Protein AF-A0A4R5FDT0-F1 (afdb_monomer)

Foldseek 3Di:
DDPDPLQKDKDKFKAKALDPVNGVLRRLLRVLVCQADNFDDPPDNVPGRDHLDPDPCLCVVCVVVSCQQSPDVHVSVVFKDFPDDFPDQPDPDDPDDDRDIGMGMGIIIGNSVVVSVVCVVVVSHD

Mean predicted aligned error: 9.09 Å

pLDDT: mean 76.37, std 15.91, range [41.78, 92.56]

Nearest PDB structures (foldseek):
  7exv-assembly1_A-2  TM=2.108E-01  e=5.159E+00  Bifidobacterium longum subsp. longum JCM 1217

Organism: NCBI:txid2541724

Solvent-accessible surface area (backbone atoms only — not comparable to full-atom values): 7319 Å² total; per-residue (Å²): 123,71,76,50,98,82,47,36,45,57,44,83,28,58,12,64,18,79,38,70,68,48,2,48,52,40,12,52,48,45,45,55,48,39,51,37,65,31,67,43,79,54,94,51,90,88,49,66,42,74,32,70,47,84,62,84,62,48,67,69,77,41,34,77,56,50,56,54,33,66,34,93,93,24,64,57,61,80,37,49,45,79,52,90,48,80,49,61,83,72,68,90,78,68,99,76,86,80,81,75,62,34,46,35,40,39,39,38,29,32,36,51,57,58,50,48,52,50,38,38,76,70,64,76,46,132

Radius of gyration: 15.45 Å; Cα contacts (8 Å, |Δi|>4): 201; chains: 1; bounding box: 47×33×35 Å

Sequence (126 aa):
MGIEHDGSLTLKTWGNGRNRADAVEQAKKNAVRDVIFQSILEGKQDCLKKPLITEVNAEEKYEDYFNKFFSDGGQYLNFITLKAERIGEQIRRDRRKARESVTNGLLVSVLRSELKSKLIADGIIK

Secondary structure (DSSP, 8-state):
----TTS-EEEEEEEEESSHHHHHHHHHHHHHHHHHHS-EE-SSGGGEE--S--STTHHHHTHHHHHHHTSTT-GGGGGEEEEEEEE-------S-SS---EEEEEEEEE-HHHHHHHHHHTTS--

Structure (mmCIF, N/CA/C/O backbone):
data_AF-A0A4R5FDT0-F1
#
_entry.id   AF-A0A4R5FDT0-F1
#
loop_
_atom_site.group_PDB
_atom_site.id
_atom_site.type_symbol
_atom_site.label_atom_id
_atom_site.label_alt_id
_atom_site.label_comp_id
_atom_site.label_asym_id
_atom_site.label_entity_id
_atom_site.label_seq_id
_atom_site.pdbx_PDB_ins_code
_atom_site.Cartn_x
_atom_site.Cartn_y
_atom_site.Cartn_z
_atom_site.occupancy
_atom_site.B_iso_or_equiv
_atom_site.auth_seq_id
_atom_site.auth_comp_id
_atom_site.auth_asym_id
_atom_site.auth_atom_id
_atom_site.pdbx_PDB_model_num
ATOM 1 N N . MET A 1 1 ? -4.856 13.142 -11.843 1.00 47.62 1 MET A N 1
ATOM 2 C CA . MET A 1 1 ? -5.593 12.078 -12.540 1.00 47.62 1 MET A CA 1
ATOM 3 C C . MET A 1 1 ? -7.066 12.172 -12.158 1.00 47.62 1 MET A C 1
ATOM 5 O O . MET A 1 1 ? -7.412 13.012 -11.336 1.00 47.62 1 MET A O 1
ATOM 9 N N . GLY A 1 2 ? -7.946 11.440 -12.847 1.00 41.78 2 GLY A N 1
ATOM 10 C CA . GLY A 1 2 ? -9.393 11.458 -12.610 1.00 41.78 2 GLY A CA 1
ATOM 11 C C . GLY A 1 2 ? -9.801 10.407 -11.581 1.00 41.78 2 GLY A C 1
ATOM 12 O O . GLY A 1 2 ? -9.207 9.333 -11.534 1.00 41.78 2 GLY A O 1
ATOM 13 N N . ILE A 1 3 ? -10.809 10.728 -10.772 1.00 44.88 3 ILE A N 1
ATOM 14 C CA . ILE A 1 3 ? -11.516 9.747 -9.951 1.00 44.88 3 ILE A CA 1
ATOM 15 C C . ILE A 1 3 ? -12.305 8.896 -10.940 1.00 44.88 3 ILE A C 1
ATOM 17 O O . ILE A 1 3 ? -13.218 9.399 -11.593 1.00 44.88 3 ILE A O 1
ATOM 21 N N . GLU A 1 4 ? -11.938 7.634 -11.094 1.00 52.12 4 GLU A N 1
ATOM 22 C CA . GLU A 1 4 ? -12.861 6.691 -11.700 1.00 52.12 4 GLU A CA 1
ATOM 23 C C . GLU A 1 4 ? -14.007 6.509 -10.704 1.00 52.12 4 GLU A C 1
ATOM 25 O O . GLU A 1 4 ? -13.805 6.402 -9.493 1.00 52.12 4 GLU A O 1
ATOM 30 N N . HIS A 1 5 ? -15.247 6.550 -11.186 1.00 53.56 5 HIS A N 1
ATOM 31 C CA . HIS A 1 5 ? -16.446 6.403 -10.352 1.00 53.56 5 HIS A CA 1
ATOM 32 C C . HIS A 1 5 ? -16.540 5.026 -9.647 1.00 53.56 5 HIS A C 1
ATOM 34 O O . HIS A 1 5 ? -17.547 4.729 -9.013 1.00 53.56 5 HIS A O 1
ATOM 40 N N . ASP A 1 6 ? -15.491 4.204 -9.738 1.00 59.66 6 ASP A N 1
ATOM 41 C CA . ASP A 1 6 ? -15.282 2.917 -9.079 1.00 59.66 6 ASP A CA 1
ATOM 42 C C . ASP A 1 6 ? -14.639 3.038 -7.678 1.00 59.66 6 ASP A C 1
ATOM 44 O O . ASP A 1 6 ? -14.550 2.056 -6.944 1.00 59.66 6 ASP A O 1
ATOM 48 N N . GLY A 1 7 ? -14.205 4.237 -7.265 1.00 68.38 7 GLY A N 1
ATOM 49 C CA . GLY A 1 7 ? -13.543 4.446 -5.971 1.00 68.38 7 GLY A CA 1
ATOM 50 C C . GLY A 1 7 ? -12.062 4.052 -5.954 1.00 68.38 7 GLY A C 1
ATOM 51 O O . GLY A 1 7 ? -11.462 3.958 -4.874 1.00 68.38 7 GLY A O 1
ATOM 52 N N . SER A 1 8 ? -11.465 3.853 -7.129 1.00 74.19 8 SER A N 1
ATOM 53 C CA . SER A 1 8 ? -10.024 3.727 -7.299 1.00 74.19 8 SER A CA 1
ATOM 54 C C . SER A 1 8 ? -9.340 5.100 -7.287 1.00 74.19 8 SER A C 1
ATOM 56 O O . SER A 1 8 ? -9.924 6.144 -7.591 1.00 74.19 8 SER A O 1
ATOM 58 N N . LEU A 1 9 ? -8.078 5.115 -6.868 1.00 79.69 9 LEU A N 1
ATOM 59 C CA . LEU A 1 9 ? -7.232 6.297 -6.831 1.00 79.69 9 LEU A CA 1
ATOM 60 C C . LEU A 1 9 ? -5.986 6.032 -7.661 1.00 79.69 9 LEU A C 1
ATOM 62 O O . LEU A 1 9 ? -5.184 5.169 -7.316 1.00 79.69 9 LEU A O 1
ATOM 66 N N . THR A 1 10 ? -5.814 6.780 -8.745 1.00 81.06 10 THR A N 1
ATOM 67 C CA . THR A 1 10 ? -4.622 6.666 -9.589 1.00 81.06 10 THR A CA 1
ATOM 68 C C . THR A 1 10 ? -3.568 7.656 -9.130 1.00 81.06 10 THR A C 1
ATOM 70 O O . THR A 1 10 ? -3.775 8.861 -9.227 1.00 81.06 10 THR A O 1
ATOM 73 N N . LEU A 1 11 ? -2.423 7.153 -8.676 1.00 80.12 11 LEU A N 1
ATOM 74 C CA . LEU A 1 11 ? -1.305 7.971 -8.221 1.00 80.12 11 LEU A CA 1
ATOM 75 C C . LEU A 1 11 ? 0.001 7.607 -8.927 1.00 80.12 11 LEU A C 1
ATOM 77 O O . LEU A 1 11 ? 0.228 6.474 -9.363 1.00 80.12 11 LEU A O 1
ATOM 81 N N . LYS A 1 12 ? 0.883 8.603 -9.021 1.00 83.56 12 LYS A N 1
ATOM 82 C CA . LYS A 1 12 ? 2.255 8.431 -9.490 1.00 83.56 12 LYS A CA 1
ATOM 83 C C . LYS A 1 12 ? 3.140 8.025 -8.327 1.00 83.56 12 LYS A C 1
ATOM 85 O O . LYS A 1 12 ? 3.245 8.754 -7.348 1.00 83.56 12 LYS A O 1
ATOM 90 N N . THR A 1 13 ? 3.803 6.888 -8.473 1.00 83.88 13 THR A N 1
ATOM 91 C CA . THR A 1 13 ? 4.618 6.279 -7.421 1.00 83.88 13 THR A CA 1
ATOM 92 C C . THR A 1 13 ? 6.003 5.974 -7.942 1.00 83.88 13 THR A C 1
ATOM 94 O O . THR A 1 13 ? 6.212 5.811 -9.147 1.00 83.88 13 THR A O 1
ATOM 97 N N . TRP A 1 14 ? 6.961 5.944 -7.026 1.00 85.50 14 TRP A N 1
ATOM 98 C CA . TRP A 1 14 ? 8.359 5.690 -7.330 1.00 85.50 14 TRP A CA 1
ATOM 99 C C . TRP A 1 14 ? 8.879 4.612 -6.397 1.00 85.50 14 TRP A C 1
ATOM 101 O O . TRP A 1 14 ? 8.529 4.571 -5.217 1.00 85.50 14 TRP A O 1
ATOM 111 N N . GLY A 1 15 ? 9.733 3.755 -6.930 1.00 83.94 15 GLY A N 1
ATOM 112 C CA . GLY A 1 15 ? 10.412 2.726 -6.164 1.00 83.94 15 GLY A CA 1
ATOM 113 C C . GLY A 1 15 ? 11.863 2.662 -6.576 1.00 83.94 15 GLY A C 1
ATOM 114 O O . GLY A 1 15 ? 12.198 2.907 -7.737 1.00 83.94 15 GLY A O 1
ATOM 115 N N . ASN A 1 16 ? 12.712 2.372 -5.599 1.00 84.31 16 ASN A N 1
ATOM 116 C CA . ASN A 1 16 ? 14.137 2.185 -5.790 1.00 84.31 16 ASN A CA 1
ATOM 117 C C . ASN A 1 16 ? 14.473 0.723 -5.529 1.00 84.31 16 ASN A C 1
ATOM 119 O O . ASN A 1 16 ? 13.949 0.145 -4.581 1.00 84.31 16 ASN A O 1
ATOM 123 N N . GLY A 1 17 ? 15.347 0.152 -6.346 1.00 81.12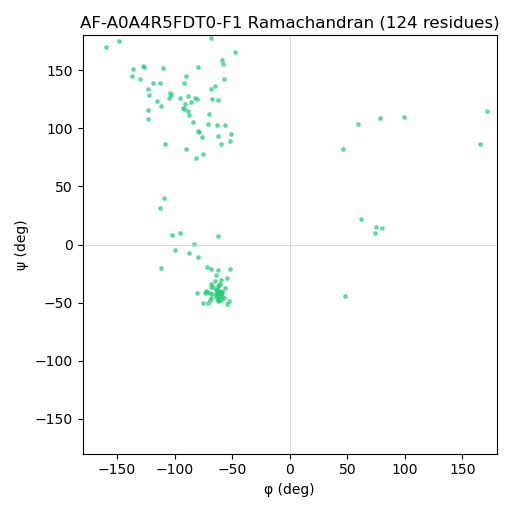 17 GLY A N 1
ATOM 124 C CA . GLY A 1 17 ? 15.730 -1.242 -6.216 1.00 81.12 17 GLY A CA 1
ATOM 125 C C . GLY A 1 17 ? 17.052 -1.566 -6.883 1.00 81.12 17 GLY A C 1
ATOM 126 O O . GLY A 1 17 ? 17.611 -0.768 -7.627 1.00 81.12 17 GLY A O 1
ATOM 127 N N . ARG A 1 18 ? 17.579 -2.767 -6.643 1.00 82.81 18 ARG A N 1
ATOM 128 C CA . ARG A 1 18 ? 18.843 -3.214 -7.276 1.00 82.81 18 ARG A CA 1
ATOM 129 C C . ARG A 1 18 ? 18.706 -3.441 -8.781 1.00 82.81 18 ARG A C 1
ATOM 131 O O . ARG A 1 18 ? 19.694 -3.489 -9.504 1.00 82.81 18 ARG A O 1
ATOM 138 N N . ASN A 1 19 ? 17.480 -3.643 -9.243 1.00 81.50 19 ASN A N 1
ATOM 139 C CA . ASN A 1 19 ? 17.132 -3.814 -10.640 1.00 81.50 19 ASN A CA 1
ATOM 140 C C . ASN A 1 19 ? 15.727 -3.248 -10.881 1.00 81.50 19 ASN A C 1
ATOM 142 O O . ASN A 1 19 ? 15.023 -2.846 -9.955 1.00 81.50 19 ASN A O 1
ATOM 146 N N . ARG A 1 20 ? 15.296 -3.247 -12.142 1.00 77.88 20 ARG A N 1
ATOM 147 C CA . ARG A 1 20 ? 13.982 -2.726 -12.524 1.00 77.88 20 ARG A CA 1
ATOM 148 C C . ARG A 1 20 ? 12.810 -3.478 -11.880 1.00 77.88 20 ARG A C 1
ATOM 150 O O . ARG A 1 20 ? 11.796 -2.851 -11.604 1.00 77.88 20 ARG A O 1
ATOM 157 N N . ALA A 1 21 ? 12.913 -4.792 -11.677 1.00 81.94 21 ALA A N 1
ATOM 158 C CA . ALA A 1 21 ? 11.831 -5.576 -11.078 1.00 81.94 21 ALA A CA 1
ATOM 159 C C . ALA A 1 21 ? 11.637 -5.213 -9.596 1.00 81.94 21 ALA A C 1
ATOM 161 O O . ALA A 1 21 ? 10.519 -4.920 -9.187 1.00 81.94 21 ALA A O 1
ATOM 162 N N . ASP A 1 22 ? 12.740 -5.128 -8.855 1.00 84.69 22 ASP A N 1
ATOM 163 C CA . ASP A 1 22 ? 12.829 -4.715 -7.449 1.00 84.69 22 ASP A CA 1
ATOM 164 C C . ASP A 1 22 ? 12.314 -3.268 -7.282 1.00 84.69 22 ASP A C 1
ATOM 166 O O . ASP A 1 22 ? 11.439 -2.998 -6.465 1.00 84.69 22 ASP A O 1
ATOM 170 N N . ALA A 1 23 ? 12.708 -2.357 -8.181 1.00 83.94 23 ALA A N 1
ATOM 171 C CA . ALA A 1 23 ? 12.206 -0.982 -8.201 1.00 83.94 23 ALA A CA 1
ATOM 172 C C . ALA A 1 23 ? 10.691 -0.895 -8.472 1.00 83.94 23 ALA A C 1
ATOM 174 O O . ALA A 1 23 ? 9.990 -0.093 -7.856 1.00 83.94 23 ALA A O 1
ATOM 175 N N . VAL A 1 24 ? 10.166 -1.718 -9.387 1.00 84.69 24 VAL A N 1
ATOM 176 C CA . VAL A 1 24 ? 8.725 -1.779 -9.681 1.00 84.69 24 VAL A CA 1
ATOM 177 C C . VAL A 1 24 ? 7.948 -2.352 -8.499 1.00 84.69 24 VAL A C 1
ATOM 179 O O . VAL A 1 24 ? 6.883 -1.837 -8.168 1.00 84.69 24 VAL A O 1
ATOM 182 N N . GLU A 1 25 ? 8.457 -3.401 -7.863 1.00 87.31 25 GLU A N 1
ATOM 183 C CA . GLU A 1 25 ? 7.842 -3.984 -6.674 1.00 87.31 25 GLU A CA 1
ATOM 184 C C . GLU A 1 25 ? 7.805 -2.981 -5.518 1.00 87.31 25 GLU A C 1
ATOM 186 O O . GLU A 1 25 ? 6.740 -2.737 -4.948 1.00 87.31 25 GLU A O 1
ATOM 191 N N . GLN A 1 26 ? 8.922 -2.302 -5.257 1.00 89.00 26 GLN A N 1
ATOM 192 C CA . GLN A 1 26 ? 8.990 -1.274 -4.226 1.00 89.00 26 GLN A CA 1
ATOM 193 C C . GLN A 1 26 ? 8.021 -0.119 -4.505 1.00 89.00 26 GLN A C 1
ATOM 195 O O . GLN A 1 26 ? 7.349 0.365 -3.597 1.00 89.00 26 GLN A O 1
ATOM 200 N N . ALA A 1 27 ? 7.891 0.300 -5.765 1.00 88.44 27 ALA A N 1
ATOM 201 C CA . ALA A 1 27 ? 6.960 1.357 -6.143 1.00 88.44 27 ALA A CA 1
ATOM 202 C C . ALA A 1 27 ? 5.497 0.964 -5.889 1.00 88.44 27 ALA A C 1
ATOM 204 O O . ALA A 1 27 ? 4.717 1.787 -5.416 1.00 88.44 27 ALA A O 1
ATOM 205 N N . LYS A 1 28 ? 5.124 -0.297 -6.149 1.00 89.00 28 LYS A N 1
ATOM 206 C CA . LYS A 1 28 ? 3.781 -0.814 -5.844 1.00 89.00 28 LYS A CA 1
ATOM 207 C C . LYS A 1 28 ? 3.502 -0.823 -4.339 1.00 89.00 28 LYS A C 1
ATOM 209 O O . LYS A 1 28 ? 2.410 -0.435 -3.929 1.00 89.00 28 LYS A O 1
ATOM 214 N N . LYS A 1 29 ? 4.475 -1.239 -3.518 1.00 91.31 29 LYS A N 1
ATOM 215 C CA . LYS A 1 29 ? 4.356 -1.197 -2.049 1.00 91.31 29 LYS A CA 1
ATOM 216 C C . LYS A 1 29 ? 4.169 0.238 -1.565 1.00 91.31 29 LYS A C 1
ATOM 218 O O . LYS A 1 29 ? 3.228 0.515 -0.825 1.00 91.31 29 LYS A O 1
ATOM 223 N N . ASN A 1 30 ? 4.997 1.155 -2.067 1.00 90.00 30 ASN A N 1
ATOM 224 C CA . ASN A 1 30 ? 4.906 2.581 -1.761 1.00 90.00 30 ASN A CA 1
ATOM 225 C C . ASN A 1 30 ? 3.540 3.158 -2.161 1.00 90.00 30 ASN A C 1
ATOM 227 O O . ASN A 1 30 ? 2.943 3.881 -1.376 1.00 90.00 30 ASN A O 1
ATOM 231 N N . ALA A 1 31 ? 2.994 2.768 -3.319 1.00 89.12 31 ALA A N 1
ATOM 232 C CA . ALA A 1 31 ? 1.671 3.203 -3.771 1.00 89.12 31 ALA A CA 1
ATOM 233 C C . ALA A 1 31 ? 0.575 2.933 -2.742 1.00 89.12 31 ALA A C 1
ATOM 235 O O . ALA A 1 31 ? -0.205 3.816 -2.393 1.00 89.12 31 ALA A O 1
ATOM 236 N N . VAL A 1 32 ? 0.518 1.698 -2.254 1.00 90.50 32 VAL A N 1
ATOM 237 C CA . VAL A 1 32 ? -0.500 1.282 -1.293 1.00 90.50 32 VAL A CA 1
ATOM 238 C C . VAL A 1 32 ? -0.212 1.885 0.080 1.00 90.50 32 VAL A C 1
ATOM 240 O O . VAL A 1 32 ? -1.133 2.373 0.729 1.00 90.50 32 VAL A O 1
ATOM 243 N N . ARG A 1 33 ? 1.058 1.938 0.499 1.00 90.69 33 ARG A N 1
ATOM 244 C CA . ARG A 1 33 ? 1.475 2.586 1.749 1.00 90.69 33 ARG A CA 1
ATOM 245 C C . ARG A 1 33 ? 1.054 4.053 1.799 1.00 90.69 33 ARG A C 1
ATOM 247 O O . ARG A 1 33 ? 0.487 4.485 2.800 1.00 90.69 33 ARG A O 1
ATOM 254 N N . ASP A 1 34 ? 1.272 4.794 0.719 1.00 87.56 34 ASP A N 1
ATOM 255 C CA . ASP A 1 34 ? 0.908 6.205 0.637 1.00 87.56 34 ASP A CA 1
ATOM 256 C C . ASP A 1 34 ? -0.609 6.387 0.753 1.00 87.56 34 ASP A C 1
ATOM 258 O O . ASP A 1 34 ? -1.061 7.286 1.446 1.00 87.56 34 ASP A O 1
ATOM 262 N N . VAL A 1 35 ? -1.415 5.494 0.171 1.00 87.62 35 VAL A N 1
ATOM 263 C CA . VAL A 1 35 ? -2.883 5.532 0.323 1.00 87.62 35 VAL A CA 1
ATOM 264 C C . VAL A 1 35 ? -3.328 5.229 1.759 1.00 87.62 35 VAL A C 1
ATOM 266 O O . VAL A 1 35 ? -4.317 5.798 2.235 1.00 87.62 35 VAL A O 1
ATOM 269 N N . ILE A 1 36 ? -2.633 4.322 2.450 1.00 88.62 36 ILE A N 1
ATOM 270 C CA . ILE A 1 36 ? -2.989 3.907 3.812 1.00 88.62 36 ILE A CA 1
ATOM 271 C C . ILE A 1 36 ? -2.607 4.979 4.831 1.00 88.62 36 ILE A C 1
ATOM 273 O O . ILE A 1 36 ? -3.454 5.359 5.640 1.00 88.62 36 ILE A O 1
ATOM 277 N N . PHE A 1 37 ? -1.366 5.466 4.780 1.00 86.69 37 PHE A N 1
ATOM 278 C CA . PHE A 1 37 ? -0.761 6.263 5.852 1.00 86.69 37 PHE A CA 1
ATOM 279 C C . PHE A 1 37 ? -0.504 7.725 5.491 1.00 86.69 37 PHE A C 1
ATOM 281 O O . PHE A 1 37 ? -0.332 8.545 6.389 1.00 86.69 37 PHE A O 1
ATOM 288 N N . GLN A 1 38 ? -0.447 8.076 4.205 1.00 81.12 38 GLN A N 1
ATOM 289 C CA . GLN A 1 38 ? -0.118 9.432 3.768 1.00 81.12 38 GLN A CA 1
ATOM 290 C C . GLN A 1 38 ? -1.337 10.137 3.168 1.00 81.12 38 GLN A C 1
ATOM 292 O O . GLN A 1 38 ? -2.266 9.535 2.632 1.00 81.12 38 GLN A O 1
ATOM 297 N N . SER A 1 39 ? -1.350 11.465 3.274 1.00 69.62 39 SER A N 1
ATOM 298 C CA . SER A 1 39 ? -2.301 12.263 2.500 1.00 69.62 39 SER A CA 1
ATOM 299 C C . SER A 1 39 ? -1.761 12.418 1.086 1.00 69.62 39 SER A C 1
ATOM 301 O O . SER A 1 39 ? -0.648 12.910 0.902 1.00 69.62 39 SER A O 1
ATOM 303 N N . ILE A 1 40 ? -2.546 12.038 0.080 1.00 70.06 40 ILE A N 1
ATOM 304 C CA . ILE A 1 40 ? -2.129 12.187 -1.316 1.00 70.06 40 ILE A CA 1
ATOM 305 C C . ILE A 1 40 ? -2.539 13.578 -1.801 1.00 70.06 40 ILE A C 1
ATOM 307 O O . ILE A 1 40 ? -3.724 13.909 -1.887 1.00 70.06 40 ILE A O 1
ATOM 311 N N . LEU A 1 41 ? -1.525 14.391 -2.102 1.00 60.56 41 LEU A N 1
ATOM 312 C CA . LEU A 1 41 ? -1.630 15.713 -2.714 1.00 60.56 41 LEU A CA 1
ATOM 313 C C . LEU A 1 41 ? -1.578 15.566 -4.242 1.00 60.56 41 LEU A C 1
ATOM 315 O O . LEU A 1 41 ? -0.528 15.727 -4.865 1.00 60.56 41 LEU A O 1
ATOM 319 N N . GLU A 1 42 ? -2.700 15.235 -4.878 1.00 54.50 42 GLU A N 1
ATOM 320 C CA . GLU A 1 42 ? -2.772 15.244 -6.342 1.00 54.50 42 GLU A CA 1
ATOM 321 C C . GLU A 1 42 ? -2.971 16.672 -6.861 1.00 54.50 42 GLU A C 1
ATOM 323 O O . GLU A 1 42 ? -4.108 17.114 -6.916 1.00 54.50 42 GLU A O 1
ATOM 328 N N . GLY A 1 43 ? -1.889 17.352 -7.278 1.00 48.06 43 GLY A N 1
ATOM 329 C CA . GLY A 1 43 ? -1.781 18.448 -8.276 1.00 48.06 43 GLY A CA 1
ATOM 330 C C . GLY A 1 43 ? -2.737 19.661 -8.238 1.00 48.06 43 GLY A C 1
ATOM 331 O O . GLY A 1 43 ? -2.291 20.793 -8.399 1.00 48.06 43 GLY A O 1
ATOM 332 N N . LYS A 1 44 ? -4.041 19.464 -8.045 1.00 45.88 44 LYS A N 1
ATOM 333 C CA . LYS A 1 44 ? -5.024 20.474 -7.653 1.00 45.88 44 LYS A CA 1
ATOM 334 C C . LYS A 1 44 ? -5.202 20.424 -6.134 1.00 45.88 44 LYS A C 1
ATOM 336 O O . LYS A 1 44 ? -5.549 19.383 -5.587 1.00 45.88 44 LYS A O 1
ATOM 341 N N . GLN A 1 45 ? -5.036 21.569 -5.470 1.00 47.12 45 GLN A N 1
ATOM 342 C CA . GLN A 1 45 ? -5.195 21.717 -4.012 1.00 47.12 45 GLN A CA 1
ATOM 343 C C . GLN A 1 45 ? -6.537 21.176 -3.467 1.00 47.12 45 GLN A C 1
ATOM 345 O O . GLN A 1 45 ? -6.619 20.811 -2.300 1.00 47.12 45 GLN A O 1
ATOM 350 N N . ASP A 1 46 ? -7.556 21.049 -4.323 1.00 47.88 46 ASP A N 1
ATOM 351 C CA . ASP A 1 46 ? -8.897 20.553 -3.990 1.00 47.88 46 ASP A CA 1
ATOM 352 C C . ASP A 1 46 ? -9.032 19.018 -3.885 1.00 47.88 46 ASP A C 1
ATOM 354 O O . ASP A 1 46 ? -10.051 18.518 -3.416 1.00 47.88 46 ASP A O 1
ATOM 358 N N . CYS A 1 47 ? -8.031 18.231 -4.306 1.00 54.69 47 CYS A N 1
ATOM 359 C CA . CYS A 1 47 ? -8.105 16.760 -4.270 1.00 54.69 47 CYS A CA 1
ATOM 360 C C . CYS A 1 47 ? -7.194 16.130 -3.209 1.00 54.69 47 CYS A C 1
ATOM 362 O O . CYS A 1 47 ? -6.582 15.087 -3.426 1.00 54.69 47 CYS A O 1
ATOM 364 N N . LEU A 1 48 ? -7.122 16.756 -2.033 1.00 55.56 48 LEU A N 1
ATOM 365 C CA . LEU A 1 48 ? -6.503 16.170 -0.847 1.00 55.56 48 LEU A CA 1
ATOM 366 C C . LEU A 1 48 ? -7.270 14.912 -0.419 1.00 55.56 48 LEU A C 1
ATOM 368 O O . LEU A 1 48 ? -8.342 14.979 0.191 1.00 55.56 48 LEU A O 1
ATOM 372 N N . LYS A 1 49 ? -6.721 13.735 -0.727 1.00 67.88 49 LYS A N 1
ATOM 373 C CA . LYS A 1 49 ? -7.267 12.468 -0.232 1.00 67.88 49 LYS A CA 1
ATOM 374 C C . LYS A 1 49 ? -6.648 12.167 1.124 1.00 67.88 49 LYS A C 1
ATOM 376 O O . LYS A 1 49 ? -5.458 11.882 1.221 1.00 67.88 49 LYS A O 1
ATOM 381 N N . LYS A 1 50 ? -7.484 12.228 2.166 1.00 78.69 50 LYS A N 1
ATOM 382 C CA . LYS A 1 50 ? -7.106 11.826 3.526 1.00 78.69 50 LYS A CA 1
ATOM 383 C C . LYS A 1 50 ? -6.627 10.363 3.538 1.00 78.69 50 LYS A C 1
ATOM 385 O O . LYS A 1 50 ? -7.253 9.545 2.837 1.00 78.69 50 LYS A O 1
ATOM 390 N N . PRO A 1 51 ? -5.604 10.040 4.351 1.00 84.88 51 PRO A N 1
ATOM 391 C CA . PRO A 1 51 ? -5.145 8.671 4.545 1.00 84.88 51 PRO A CA 1
ATOM 392 C C . PRO A 1 51 ? -6.292 7.800 5.052 1.00 84.88 51 PRO A C 1
ATOM 394 O O . PRO A 1 51 ? -7.262 8.300 5.636 1.00 84.88 51 PRO A O 1
ATOM 397 N N . LEU A 1 52 ? -6.205 6.495 4.802 1.00 85.62 52 LEU A N 1
ATOM 398 C CA . LEU A 1 52 ? -7.173 5.545 5.352 1.00 85.62 52 LEU A CA 1
ATOM 399 C C . LEU A 1 52 ? -7.037 5.427 6.868 1.00 85.62 52 LEU A C 1
ATOM 401 O O . LEU A 1 52 ? -8.050 5.322 7.556 1.00 85.62 52 LEU A O 1
ATOM 405 N N . ILE A 1 53 ? -5.805 5.489 7.371 1.00 86.50 53 ILE A N 1
ATOM 406 C CA . ILE A 1 53 ? -5.504 5.438 8.793 1.00 86.50 53 ILE A CA 1
ATOM 407 C C . ILE A 1 53 ? -4.982 6.801 9.238 1.00 86.50 53 ILE A C 1
ATOM 409 O O . ILE A 1 53 ? -3.961 7.281 8.758 1.00 86.50 53 ILE A O 1
ATOM 413 N N . THR A 1 54 ? -5.695 7.428 10.171 1.00 83.31 54 THR A N 1
ATOM 414 C CA . THR A 1 54 ? -5.276 8.682 10.819 1.00 83.31 54 THR A CA 1
ATOM 415 C C . THR A 1 54 ? -4.657 8.453 12.197 1.00 83.31 54 THR A C 1
ATOM 417 O O . THR A 1 54 ? -4.233 9.409 12.840 1.00 83.31 54 THR A O 1
ATOM 420 N N . GLU A 1 55 ? -4.651 7.208 12.679 1.00 83.00 55 GLU A N 1
ATOM 421 C CA . GLU A 1 55 ? -4.034 6.841 13.951 1.00 83.00 55 GLU A CA 1
ATOM 422 C C . GLU A 1 55 ? -2.510 7.004 13.858 1.00 83.00 55 GLU A C 1
ATOM 424 O O . GLU A 1 55 ? -1.854 6.459 12.967 1.00 83.00 55 GLU A O 1
ATOM 429 N N . VAL A 1 56 ? -1.954 7.782 14.787 1.00 78.31 56 VAL A N 1
ATOM 430 C CA . VAL A 1 56 ? -0.509 7.991 14.907 1.00 78.31 56 VAL A CA 1
ATOM 431 C C . VAL A 1 56 ? 0.147 6.660 15.281 1.00 78.31 56 VAL A C 1
ATOM 433 O O . VAL A 1 56 ? -0.367 5.937 16.130 1.00 78.31 56 VAL A O 1
ATOM 436 N N . ASN A 1 57 ? 1.269 6.334 14.637 1.00 83.88 57 ASN A N 1
ATOM 437 C CA . ASN A 1 57 ? 2.019 5.086 14.828 1.00 83.88 57 ASN A CA 1
ATOM 438 C C . ASN A 1 57 ? 1.240 3.807 14.472 1.00 83.88 57 ASN A C 1
ATOM 440 O O . ASN A 1 57 ? 1.596 2.721 14.922 1.00 83.88 57 ASN A O 1
ATOM 444 N N . ALA A 1 58 ? 0.198 3.892 13.637 1.00 86.06 58 ALA A N 1
ATOM 445 C CA . ALA A 1 58 ? -0.515 2.700 13.178 1.00 86.06 58 ALA A CA 1
ATOM 446 C C . ALA A 1 58 ? 0.382 1.711 12.415 1.00 86.06 58 ALA A C 1
ATOM 448 O O . ALA A 1 58 ? 0.150 0.507 12.474 1.00 86.06 58 ALA A O 1
ATOM 449 N N . GLU A 1 59 ? 1.405 2.207 11.715 1.00 84.62 59 GLU A N 1
ATOM 450 C CA . GLU A 1 59 ? 2.382 1.356 11.027 1.00 84.62 59 GLU A CA 1
ATOM 451 C C . GLU A 1 59 ? 3.163 0.488 12.025 1.00 84.62 59 GLU A C 1
ATOM 453 O O . GLU A 1 59 ? 3.276 -0.713 11.812 1.00 84.62 59 GLU A O 1
ATOM 458 N N . GLU A 1 60 ? 3.603 1.064 13.148 1.00 87.75 60 GLU A N 1
ATOM 459 C CA . GLU A 1 60 ? 4.314 0.345 14.217 1.00 87.75 60 GLU A CA 1
ATOM 460 C C . GLU A 1 60 ? 3.367 -0.553 15.024 1.00 87.75 60 GLU A C 1
ATOM 462 O O . GLU A 1 60 ? 3.674 -1.701 15.332 1.00 87.75 60 GLU A O 1
ATOM 467 N N . LYS A 1 61 ? 2.168 -0.058 15.344 1.00 89.69 61 LYS A N 1
ATOM 468 C CA . LYS A 1 61 ? 1.175 -0.803 16.128 1.00 89.69 61 LYS A CA 1
ATOM 469 C C . LYS A 1 61 ? 0.717 -2.083 15.432 1.00 89.69 61 LYS A C 1
ATOM 471 O O . LYS A 1 61 ? 0.443 -3.079 16.098 1.00 89.69 61 L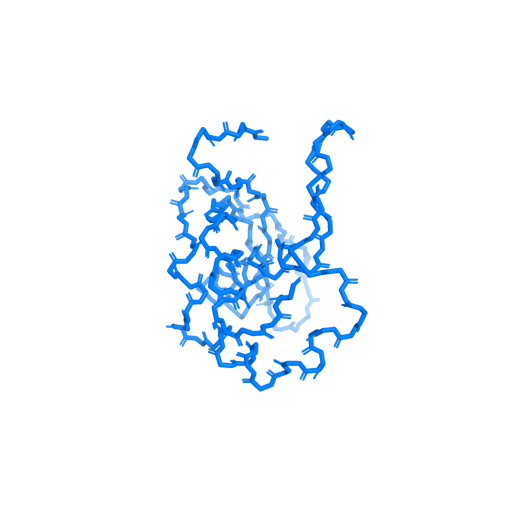YS A O 1
ATOM 476 N N . TYR A 1 62 ? 0.608 -2.045 14.107 1.00 91.38 62 TYR A N 1
ATOM 477 C CA . TYR A 1 62 ? 0.202 -3.181 13.286 1.00 91.38 62 TYR A CA 1
ATOM 478 C C . TYR A 1 62 ? 1.361 -3.678 12.409 1.00 91.38 62 TYR A C 1
ATOM 480 O O . TYR A 1 62 ? 1.125 -4.191 11.313 1.00 91.38 62 TYR A O 1
ATOM 488 N N . GLU A 1 63 ? 2.604 -3.542 12.884 1.00 91.25 63 GLU A N 1
ATOM 489 C CA . GLU A 1 63 ? 3.818 -3.889 12.137 1.00 91.25 63 GLU A CA 1
ATOM 490 C C . GLU A 1 63 ? 3.761 -5.329 11.604 1.00 91.25 63 GLU A C 1
ATOM 492 O O . GLU A 1 63 ? 3.928 -5.555 10.407 1.00 91.25 63 GLU A O 1
ATOM 497 N N . ASP A 1 64 ? 3.409 -6.304 12.447 1.00 92.56 64 ASP A N 1
ATOM 498 C CA . ASP A 1 64 ? 3.252 -7.711 12.049 1.00 92.56 64 ASP A CA 1
ATOM 499 C C . ASP A 1 64 ? 2.252 -7.919 10.905 1.00 92.56 64 ASP A C 1
ATOM 501 O O . ASP A 1 64 ? 2.442 -8.783 10.040 1.00 92.56 64 ASP A O 1
ATOM 505 N N . TYR A 1 65 ? 1.164 -7.146 10.899 1.00 91.62 65 TYR A N 1
ATOM 506 C CA . TYR A 1 65 ? 0.171 -7.201 9.835 1.00 91.62 65 TYR A CA 1
ATOM 507 C C . TYR A 1 65 ? 0.741 -6.591 8.556 1.00 91.62 65 TYR A C 1
ATOM 509 O O . TYR A 1 65 ? 0.698 -7.230 7.504 1.00 91.62 65 TYR A O 1
ATOM 517 N N . PHE A 1 66 ? 1.307 -5.385 8.639 1.00 92.00 66 PHE A N 1
ATOM 518 C CA . PHE A 1 66 ? 1.809 -4.673 7.468 1.00 92.00 66 PHE A CA 1
ATOM 519 C C . PHE A 1 66 ? 3.036 -5.350 6.853 1.00 92.00 66 PHE A C 1
ATOM 521 O O . PHE A 1 66 ? 3.127 -5.419 5.630 1.00 92.00 66 PHE A O 1
ATOM 528 N N . ASN A 1 67 ? 3.897 -5.972 7.657 1.00 91.50 67 ASN A N 1
ATOM 529 C CA . ASN A 1 67 ? 5.009 -6.796 7.185 1.00 91.50 67 ASN A CA 1
ATOM 530 C C . ASN A 1 67 ? 4.521 -7.967 6.321 1.00 91.50 67 ASN A C 1
ATOM 532 O O . ASN A 1 67 ? 5.065 -8.222 5.246 1.00 91.50 67 ASN A O 1
ATOM 536 N N . LYS A 1 68 ? 3.456 -8.659 6.745 1.00 92.44 68 LYS A N 1
ATOM 537 C CA . LYS A 1 68 ? 2.842 -9.739 5.952 1.00 92.44 68 LYS A CA 1
ATOM 538 C C . LYS A 1 68 ? 2.098 -9.191 4.740 1.00 92.44 68 LYS A C 1
ATOM 540 O O . LYS A 1 68 ? 2.184 -9.758 3.652 1.00 92.44 68 LYS A O 1
ATOM 545 N N . PHE A 1 69 ? 1.387 -8.082 4.912 1.00 92.19 69 PHE A N 1
ATOM 546 C CA . PHE A 1 69 ? 0.596 -7.446 3.867 1.00 92.19 69 PHE A CA 1
ATOM 547 C C . PHE A 1 69 ? 1.463 -6.945 2.705 1.00 92.19 69 PHE A C 1
ATOM 549 O O . PHE A 1 69 ? 1.090 -7.170 1.556 1.00 92.19 69 PHE A O 1
ATOM 556 N N . PHE A 1 70 ? 2.618 -6.336 3.001 1.00 91.69 70 PHE A N 1
ATOM 557 C CA . PHE A 1 70 ? 3.596 -5.804 2.040 1.00 91.69 70 PHE A CA 1
ATOM 558 C C . PHE A 1 70 ? 4.741 -6.772 1.706 1.00 91.69 70 PHE A C 1
ATOM 560 O O . PHE A 1 70 ? 5.717 -6.372 1.062 1.00 91.69 70 PHE A O 1
ATOM 567 N N . SER A 1 71 ? 4.648 -8.034 2.127 1.00 91.81 71 SER A N 1
ATOM 568 C CA . SER A 1 71 ? 5.597 -9.075 1.715 1.00 91.81 71 SER A CA 1
ATOM 569 C C . SER A 1 71 ? 5.616 -9.244 0.192 1.00 91.81 71 SER A C 1
ATOM 571 O O . SER A 1 71 ? 4.683 -8.838 -0.502 1.00 91.81 71 SER A O 1
ATOM 573 N N . ASP A 1 72 ? 6.684 -9.816 -0.360 1.00 83.44 72 ASP A N 1
ATOM 574 C CA . ASP A 1 72 ? 6.775 -10.068 -1.802 1.00 83.44 72 ASP A CA 1
ATOM 575 C C . ASP A 1 72 ? 5.661 -11.044 -2.216 1.00 83.44 72 ASP A C 1
ATOM 577 O O . ASP A 1 72 ? 5.506 -12.114 -1.631 1.00 83.44 72 ASP A O 1
ATOM 581 N N . GLY A 1 73 ? 4.826 -10.652 -3.182 1.00 83.75 73 GLY A N 1
ATOM 582 C CA . GLY A 1 73 ? 3.608 -11.405 -3.517 1.00 83.75 73 GLY A CA 1
ATOM 583 C C . GLY A 1 73 ? 2.451 -11.278 -2.509 1.00 83.75 73 GLY A C 1
ATOM 584 O O . GLY A 1 73 ? 1.473 -12.015 -2.615 1.00 83.75 73 GLY A O 1
ATOM 585 N N . GLY A 1 74 ? 2.547 -10.368 -1.538 1.00 89.81 74 GLY A N 1
ATOM 586 C CA . GLY A 1 74 ? 1.558 -10.172 -0.481 1.00 89.81 74 GLY A CA 1
ATOM 587 C C . GLY A 1 74 ? 0.211 -9.609 -0.948 1.00 89.81 74 GLY A C 1
ATOM 588 O O . GLY A 1 74 ? -0.004 -9.256 -2.109 1.00 89.81 74 GLY A O 1
ATOM 589 N N . GLN A 1 75 ? -0.711 -9.477 0.008 1.00 90.31 75 GLN A N 1
ATOM 590 C CA . GLN A 1 75 ? -2.105 -9.089 -0.247 1.00 90.31 75 GLN A CA 1
ATOM 591 C C . GLN A 1 75 ? -2.264 -7.689 -0.851 1.00 90.31 75 GLN A C 1
ATOM 593 O O . GLN A 1 75 ? -3.273 -7.434 -1.507 1.00 90.31 75 GLN A O 1
ATOM 598 N N . TYR A 1 76 ? -1.282 -6.797 -0.683 1.00 88.88 76 TYR A N 1
ATOM 599 C CA . TYR A 1 76 ? -1.304 -5.461 -1.285 1.00 88.88 76 TYR A CA 1
ATOM 600 C C . TYR A 1 76 ? -1.499 -5.488 -2.812 1.00 88.88 76 TYR A C 1
ATOM 602 O O . TYR A 1 76 ? -2.094 -4.564 -3.364 1.00 88.88 76 TYR A O 1
ATOM 610 N N . LEU A 1 77 ? -1.059 -6.558 -3.490 1.00 89.12 77 LEU A N 1
ATOM 611 C CA . LEU A 1 77 ? -1.213 -6.724 -4.937 1.00 89.12 77 LEU A CA 1
ATOM 612 C C . LEU A 1 77 ? -2.677 -6.834 -5.386 1.00 89.12 77 LEU A C 1
ATOM 614 O O . LEU A 1 77 ? -2.990 -6.447 -6.508 1.00 89.12 7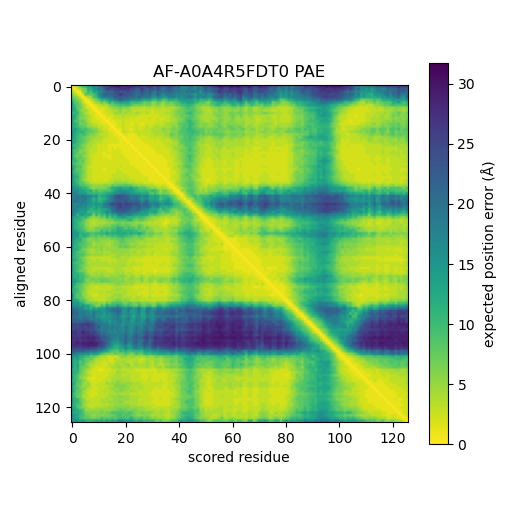7 LEU A O 1
ATOM 618 N N . ASN A 1 78 ? -3.576 -7.305 -4.519 1.00 90.19 78 ASN A N 1
ATOM 619 C CA . ASN A 1 78 ? -5.002 -7.429 -4.840 1.00 90.19 78 ASN A CA 1
ATOM 620 C C . ASN A 1 78 ? -5.705 -6.068 -4.912 1.00 90.19 78 ASN A C 1
ATOM 622 O O . ASN A 1 78 ? -6.766 -5.952 -5.512 1.00 90.19 78 ASN A O 1
ATOM 626 N N . PHE A 1 79 ? -5.109 -5.036 -4.313 1.00 89.69 79 PHE A N 1
ATOM 627 C CA . PHE A 1 79 ? -5.682 -3.693 -4.242 1.00 89.69 79 PHE A CA 1
ATOM 628 C C . PHE A 1 79 ? -5.051 -2.732 -5.245 1.00 89.69 79 PHE A C 1
ATOM 630 O O . PHE A 1 79 ? -5.320 -1.533 -5.183 1.00 89.69 79 PHE A O 1
ATOM 637 N N . ILE A 1 80 ? -4.203 -3.224 -6.151 1.00 87.94 80 ILE A N 1
ATOM 638 C CA . ILE A 1 80 ? -3.581 -2.406 -7.187 1.00 87.94 80 ILE A CA 1
ATOM 639 C C . ILE A 1 80 ? -3.967 -2.894 -8.575 1.00 87.94 80 ILE A C 1
ATOM 641 O O . ILE A 1 80 ? -3.953 -4.079 -8.884 1.00 87.94 80 ILE A O 1
ATOM 645 N N . THR A 1 81 ? -4.226 -1.938 -9.451 1.00 84.50 81 THR A N 1
ATOM 646 C CA . THR A 1 81 ? -4.322 -2.137 -10.887 1.00 84.50 81 THR A CA 1
ATOM 647 C C . THR A 1 81 ? -3.195 -1.357 -11.541 1.00 84.50 81 THR A C 1
ATOM 649 O O . THR A 1 81 ? -3.031 -0.149 -1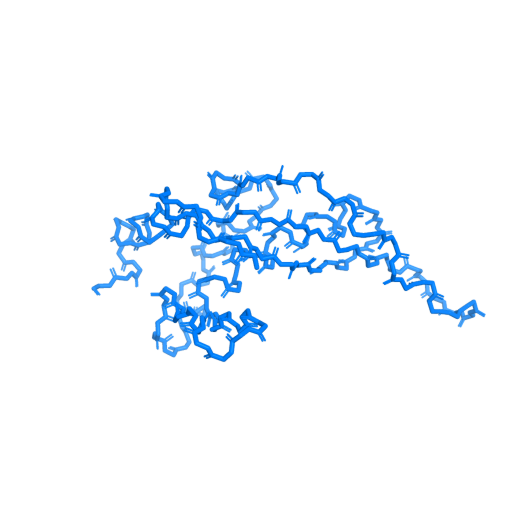1.346 1.00 84.50 81 THR A O 1
ATOM 652 N N . LEU A 1 82 ? -2.379 -2.062 -12.320 1.00 75.38 82 LEU A N 1
ATOM 653 C CA . LEU A 1 82 ? -1.315 -1.439 -13.092 1.00 75.38 82 LEU A CA 1
ATOM 654 C C . LEU A 1 82 ? -1.919 -0.809 -14.340 1.00 75.38 82 LEU A C 1
ATOM 656 O O . LEU A 1 82 ? -2.109 -1.473 -15.358 1.00 75.38 82 LEU A O 1
ATOM 660 N N . LYS A 1 83 ? -2.183 0.494 -14.274 1.00 63.25 83 LYS A N 1
ATOM 661 C CA . LYS A 1 83 ? -2.423 1.288 -15.472 1.00 63.25 83 LYS A CA 1
ATOM 662 C C . LYS A 1 83 ? -1.083 1.538 -16.126 1.00 63.25 83 LYS A C 1
ATOM 664 O O . LYS A 1 83 ? -0.332 2.420 -15.727 1.00 63.25 83 LYS A O 1
ATOM 669 N N . ALA A 1 84 ? -0.739 0.653 -17.051 1.00 52.06 84 ALA A N 1
ATOM 670 C CA . ALA A 1 84 ? 0.536 0.635 -17.738 1.00 52.06 84 ALA A CA 1
ATOM 671 C C . ALA A 1 84 ? 0.782 1.942 -18.511 1.00 52.06 84 ALA A C 1
ATOM 673 O O . ALA A 1 84 ? 0.564 2.022 -19.711 1.00 52.06 84 ALA A O 1
ATOM 674 N N . GLU A 1 85 ? 1.328 2.939 -17.828 1.00 48.03 85 GLU A N 1
ATOM 675 C CA . GLU A 1 85 ? 2.070 4.032 -18.432 1.00 48.03 85 GLU A CA 1
ATOM 676 C C . GLU A 1 85 ? 3.455 4.040 -17.794 1.00 48.03 85 GLU A C 1
ATOM 678 O O . GLU A 1 85 ? 3.649 4.346 -16.614 1.00 48.03 85 GLU A O 1
ATOM 683 N N . ARG A 1 86 ? 4.437 3.619 -18.594 1.00 51.41 86 ARG A N 1
ATOM 684 C CA . ARG A 1 86 ? 5.855 3.776 -18.286 1.00 51.41 86 ARG A CA 1
ATOM 685 C C . ARG A 1 86 ? 6.142 5.271 -18.212 1.00 51.41 86 ARG A C 1
ATOM 687 O O . ARG A 1 86 ? 6.468 5.886 -19.223 1.00 51.41 86 ARG A O 1
ATOM 694 N N . ILE A 1 87 ? 6.080 5.847 -17.019 1.00 50.03 87 ILE A N 1
ATOM 695 C CA . ILE A 1 87 ? 6.781 7.100 -16.772 1.00 50.03 87 ILE A CA 1
ATOM 696 C C . ILE A 1 87 ? 8.258 6.709 -16.764 1.00 50.03 87 ILE A C 1
ATOM 698 O O . ILE A 1 87 ? 8.694 5.998 -15.864 1.00 50.03 87 ILE A O 1
ATOM 702 N N . GLY A 1 88 ? 8.959 7.027 -17.856 1.00 49.72 88 GLY A N 1
ATOM 703 C CA . GLY A 1 88 ? 10.280 6.496 -18.203 1.00 49.72 88 GLY A CA 1
ATOM 704 C C . GLY A 1 88 ? 11.318 6.511 -17.075 1.00 49.72 88 GLY A C 1
ATOM 705 O O . GLY A 1 88 ? 11.145 7.176 -16.057 1.00 49.72 88 GLY A O 1
ATOM 706 N N . GLU A 1 89 ? 12.414 5.769 -17.280 1.00 47.91 89 GLU A N 1
ATOM 707 C CA . GLU A 1 89 ? 13.611 5.779 -16.424 1.00 47.91 89 GLU A CA 1
ATOM 708 C C . GLU A 1 89 ? 14.111 7.215 -16.227 1.00 47.91 89 GLU A C 1
ATOM 710 O O . GLU A 1 89 ? 14.929 7.726 -16.990 1.00 47.91 89 GLU A O 1
ATOM 715 N N . GLN A 1 90 ? 13.617 7.894 -15.201 1.00 52.19 90 GLN A N 1
ATOM 716 C CA . GLN A 1 90 ? 14.107 9.202 -14.832 1.00 52.19 90 GLN A CA 1
ATOM 717 C C . GLN A 1 90 ? 14.890 9.033 -13.543 1.00 52.19 90 GLN A C 1
ATOM 719 O O . GLN A 1 90 ? 14.336 9.141 -12.457 1.00 52.19 90 GLN A O 1
ATOM 724 N N . ILE A 1 91 ? 16.174 8.703 -13.713 1.00 49.53 91 ILE A N 1
ATOM 725 C CA . ILE A 1 91 ? 17.350 9.272 -13.035 1.00 49.53 91 ILE A CA 1
ATOM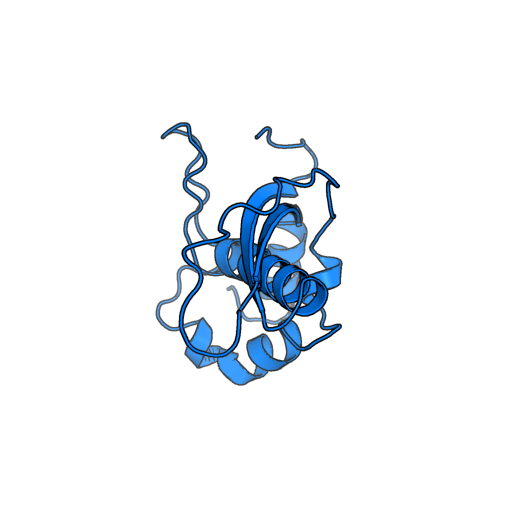 726 C C . ILE A 1 91 ? 18.539 8.322 -13.291 1.00 49.53 91 ILE A C 1
ATOM 728 O O . ILE A 1 91 ? 18.875 7.457 -12.493 1.00 49.53 91 ILE A O 1
ATOM 732 N N . ARG A 1 92 ? 19.228 8.517 -14.423 1.00 46.22 92 ARG A N 1
ATOM 733 C CA . ARG A 1 92 ? 20.659 8.195 -14.531 1.00 46.22 92 ARG A CA 1
ATOM 734 C C . ARG A 1 92 ? 21.426 9.369 -13.920 1.00 46.22 92 ARG A C 1
ATOM 736 O O . ARG A 1 92 ? 21.922 10.219 -14.655 1.00 46.22 92 ARG A O 1
ATOM 743 N N . ARG A 1 93 ? 21.435 9.504 -12.589 1.00 45.66 93 ARG A N 1
ATOM 744 C CA . ARG A 1 93 ? 22.311 10.494 -11.944 1.00 45.66 93 ARG A CA 1
ATOM 745 C C . ARG A 1 93 ? 23.689 9.877 -11.765 1.00 45.66 93 ARG A C 1
ATOM 747 O O . ARG A 1 93 ? 23.898 9.034 -10.909 1.00 45.66 93 ARG A O 1
ATOM 754 N N . ASP A 1 94 ? 24.563 10.356 -12.636 1.00 43.00 94 ASP A N 1
ATOM 755 C CA . ASP A 1 94 ? 26.008 10.447 -12.512 1.00 43.00 94 ASP A CA 1
ATOM 756 C C . ASP A 1 94 ? 26.799 9.150 -12.289 1.00 43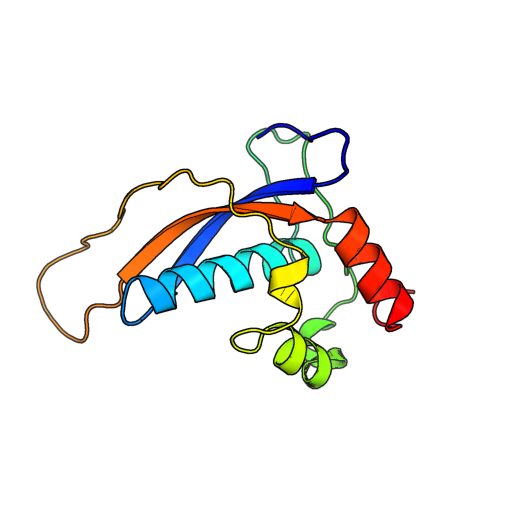.00 94 ASP A C 1
ATOM 758 O O . ASP A 1 94 ? 26.930 8.591 -11.202 1.00 43.00 94 ASP A O 1
ATOM 762 N N . ARG A 1 95 ? 27.420 8.724 -13.394 1.00 51.31 95 ARG A N 1
ATOM 763 C CA . ARG A 1 95 ? 28.534 7.782 -13.456 1.00 51.31 95 ARG A CA 1
ATOM 764 C C . ARG A 1 95 ? 29.651 8.223 -12.504 1.00 51.31 95 ARG A C 1
ATOM 766 O O . ARG A 1 95 ? 30.526 8.969 -12.930 1.00 51.31 95 ARG A O 1
ATOM 773 N N . ARG A 1 96 ? 29.689 7.696 -11.277 1.00 50.69 96 ARG A N 1
ATOM 774 C CA . ARG A 1 96 ? 30.912 7.282 -10.554 1.00 50.69 96 ARG A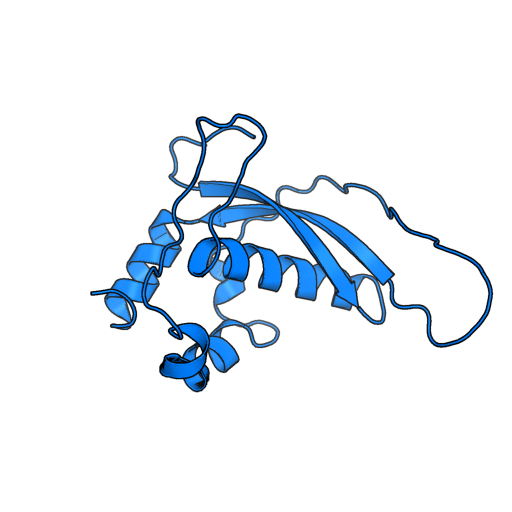 CA 1
ATOM 775 C C . ARG A 1 96 ? 30.571 6.932 -9.102 1.00 50.69 96 ARG A C 1
ATOM 777 O O . ARG A 1 96 ? 30.335 7.819 -8.297 1.00 50.69 96 ARG A O 1
ATOM 784 N N . LYS A 1 97 ? 30.755 5.645 -8.784 1.00 50.22 97 LYS A N 1
ATOM 785 C CA . LYS A 1 97 ? 30.896 5.019 -7.451 1.00 50.22 97 LYS A CA 1
ATOM 786 C C . LYS A 1 97 ? 29.630 4.360 -6.867 1.00 50.22 97 LYS A C 1
ATOM 788 O O . LYS A 1 97 ? 28.739 5.022 -6.365 1.00 50.22 97 LYS A O 1
ATOM 793 N N . ALA A 1 98 ? 29.718 3.023 -6.829 1.00 49.62 98 ALA A N 1
ATOM 794 C CA . ALA A 1 98 ? 29.056 2.067 -5.931 1.00 49.62 98 ALA A CA 1
ATOM 795 C C . ALA A 1 98 ? 27.577 1.702 -6.201 1.00 49.62 98 ALA A C 1
ATOM 797 O O . ALA A 1 98 ? 26.680 2.475 -5.914 1.00 49.62 98 ALA A O 1
ATOM 798 N N . ARG A 1 99 ? 27.354 0.454 -6.663 1.00 53.44 99 ARG A N 1
ATOM 799 C CA . ARG A 1 99 ? 26.069 -0.290 -6.688 1.00 53.44 99 ARG A CA 1
ATOM 800 C C . ARG A 1 99 ? 24.871 0.527 -7.202 1.00 53.44 99 ARG A C 1
ATOM 802 O O . ARG A 1 99 ? 24.082 1.029 -6.412 1.00 53.44 99 ARG A O 1
ATOM 809 N N . GLU A 1 100 ? 24.727 0.617 -8.525 1.00 62.44 100 GLU A N 1
ATOM 810 C CA . GLU A 1 100 ? 23.625 1.332 -9.187 1.00 62.44 100 GLU A CA 1
ATOM 811 C C . GLU A 1 100 ? 22.252 0.804 -8.732 1.00 62.44 100 GLU A C 1
ATOM 813 O O . GLU A 1 100 ? 21.803 -0.259 -9.155 1.00 62.44 100 GLU A O 1
ATOM 818 N N . SER A 1 101 ? 21.586 1.549 -7.852 1.00 65.00 101 SER A N 1
ATOM 819 C CA . SER A 1 101 ? 20.176 1.356 -7.533 1.00 65.00 101 SER A CA 1
ATOM 820 C C . SER A 1 101 ? 19.323 2.051 -8.596 1.00 65.00 1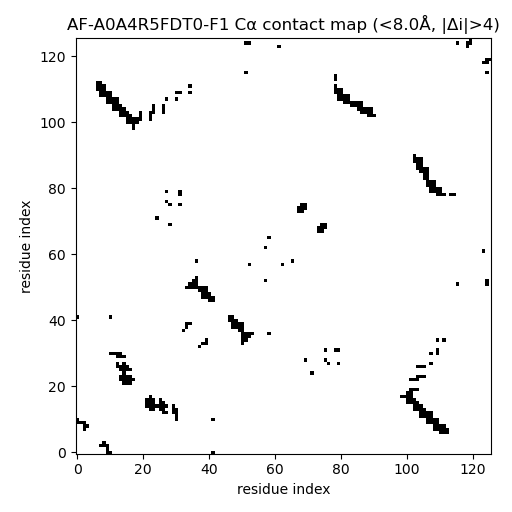01 SER A C 1
ATOM 822 O O . SER A 1 101 ? 19.519 3.231 -8.888 1.00 65.00 101 SER A O 1
ATOM 824 N N . VAL A 1 102 ? 18.398 1.314 -9.198 1.00 78.19 102 VAL A N 1
ATOM 825 C CA . VAL A 1 102 ? 17.496 1.770 -10.253 1.00 78.19 102 VAL A CA 1
ATOM 826 C C . VAL A 1 102 ? 16.240 2.348 -9.617 1.00 78.19 102 VAL A C 1
ATOM 828 O O . VAL A 1 102 ? 15.581 1.683 -8.823 1.00 78.19 102 VAL A O 1
ATOM 831 N N . THR A 1 103 ? 15.876 3.570 -10.002 1.00 77.81 103 THR A N 1
ATOM 832 C CA . THR A 1 103 ? 14.603 4.185 -9.612 1.00 77.81 103 THR A CA 1
ATOM 833 C C . THR A 1 103 ? 13.633 4.185 -10.788 1.00 77.81 103 THR A C 1
ATOM 835 O O . THR A 1 103 ? 13.945 4.708 -11.858 1.00 77.81 103 THR A O 1
ATOM 838 N N . ASN A 1 104 ? 12.437 3.637 -10.579 1.00 77.88 104 ASN A N 1
ATOM 839 C CA . ASN A 1 104 ? 11.387 3.572 -11.592 1.00 77.88 104 ASN A CA 1
ATOM 840 C C . ASN A 1 104 ? 10.107 4.247 -11.102 1.00 77.88 104 ASN A C 1
ATOM 842 O O . ASN A 1 104 ? 9.644 3.992 -9.992 1.00 77.88 104 ASN A O 1
ATOM 846 N N . GLY A 1 105 ? 9.528 5.081 -11.969 1.00 79.62 105 GLY A N 1
ATOM 847 C CA . GLY A 1 105 ? 8.202 5.652 -11.783 1.00 79.62 105 GLY A CA 1
ATOM 848 C C . GLY A 1 105 ? 7.126 4.786 -12.439 1.00 79.62 105 GLY A C 1
ATOM 849 O O . GLY A 1 105 ? 7.314 4.286 -13.549 1.00 79.62 105 GLY A O 1
ATOM 850 N N . LEU A 1 106 ? 5.990 4.621 -11.769 1.00 78.81 106 LEU A N 1
ATOM 851 C CA . LEU A 1 106 ? 4.795 3.967 -12.308 1.00 78.81 106 LEU A CA 1
ATOM 852 C C . LEU A 1 106 ? 3.541 4.758 -11.954 1.00 78.81 106 LEU A C 1
ATOM 854 O O . LEU A 1 106 ? 3.456 5.401 -10.906 1.00 78.81 106 LEU A O 1
ATOM 858 N N . LEU A 1 107 ? 2.545 4.651 -12.828 1.00 82.31 107 LEU A N 1
ATOM 859 C CA . LEU A 1 107 ? 1.169 4.979 -12.492 1.00 82.31 107 LEU A CA 1
ATOM 860 C C . LEU A 1 107 ? 0.472 3.727 -11.979 1.00 82.31 107 LEU A C 1
ATOM 862 O O . LEU A 1 107 ? 0.413 2.703 -12.660 1.00 82.31 107 LEU A O 1
ATOM 866 N N . VAL A 1 108 ? -0.015 3.809 -10.746 1.00 84.69 108 VAL A N 1
ATOM 867 C CA . VAL A 1 108 ? -0.721 2.719 -10.077 1.00 84.69 108 VAL A CA 1
ATOM 868 C C . VAL A 1 108 ? -2.089 3.228 -9.679 1.00 84.69 108 VAL A C 1
ATOM 870 O O . VAL A 1 108 ? -2.203 4.274 -9.043 1.00 84.69 108 VAL A O 1
ATOM 873 N N . SER A 1 109 ? -3.121 2.479 -10.047 1.00 86.06 109 SER A N 1
ATOM 874 C CA . SER A 1 109 ? -4.475 2.692 -9.550 1.00 86.06 109 SER A CA 1
ATOM 875 C C . SER A 1 109 ? -4.680 1.807 -8.333 1.00 86.06 109 SER A C 1
ATOM 877 O O . SER A 1 109 ? -4.577 0.590 -8.434 1.00 86.06 109 SER A O 1
ATOM 879 N N . VAL A 1 110 ? -4.930 2.404 -7.175 1.00 87.81 110 VAL A N 1
ATOM 880 C CA . VAL A 1 110 ? -5.171 1.696 -5.916 1.00 87.81 110 VAL A CA 1
ATOM 881 C C . VAL A 1 110 ? -6.663 1.706 -5.615 1.00 87.81 110 VAL A C 1
ATOM 883 O O . VAL A 1 110 ? -7.291 2.765 -5.594 1.00 87.81 110 VAL A O 1
ATOM 886 N N . LEU A 1 111 ? -7.236 0.539 -5.340 1.00 89.12 111 LEU A N 1
ATOM 887 C CA . LEU A 1 111 ? -8.642 0.359 -4.977 1.00 89.12 111 LEU A CA 1
ATOM 888 C C . LEU A 1 111 ? -8.870 0.805 -3.527 1.00 89.12 111 LEU A C 1
ATOM 890 O O . LEU A 1 111 ? -8.946 -0.001 -2.600 1.00 89.12 111 LEU A O 1
ATOM 894 N N . ARG A 1 112 ? -8.951 2.123 -3.313 1.00 85.50 112 ARG A N 1
ATOM 895 C CA . ARG A 1 112 ? -9.029 2.732 -1.976 1.00 85.50 112 ARG A CA 1
ATOM 896 C C . ARG A 1 112 ? -10.245 2.249 -1.181 1.00 85.50 112 ARG A C 1
ATOM 898 O O . ARG A 1 112 ? -10.124 2.020 0.020 1.00 85.50 112 ARG A O 1
ATOM 905 N N . SER A 1 113 ? -11.403 2.114 -1.828 1.00 85.94 113 SER A N 1
ATOM 906 C CA . SER A 1 113 ? -12.636 1.646 -1.179 1.00 85.94 113 SER A CA 1
ATOM 907 C C . SER A 1 113 ? -12.521 0.208 -0.667 1.00 85.94 113 SER A C 1
ATOM 909 O O . SER A 1 113 ? -12.889 -0.066 0.474 1.00 85.94 113 SER A O 1
ATOM 911 N N . GLU A 1 114 ? -11.969 -0.702 -1.472 1.00 88.50 114 GLU A N 1
ATOM 912 C CA . GLU A 1 114 ? -11.772 -2.099 -1.068 1.00 88.50 114 GLU A CA 1
ATOM 913 C C . GLU A 1 114 ? -10.699 -2.238 0.007 1.00 88.50 114 GLU A C 1
ATOM 915 O O . GLU A 1 114 ? -10.898 -2.943 0.996 1.00 88.50 114 GLU A O 1
ATOM 920 N N . LEU A 1 115 ? -9.597 -1.497 -0.132 1.00 89.19 115 LEU A N 1
ATOM 921 C CA . LEU A 1 115 ? -8.533 -1.470 0.863 1.00 89.19 115 LEU A CA 1
ATOM 922 C C . LEU A 1 115 ? -9.054 -0.985 2.222 1.00 89.19 115 LEU A C 1
ATOM 924 O O . LEU A 1 115 ? -8.753 -1.586 3.250 1.00 89.19 115 LEU A O 1
ATOM 928 N N . LYS A 1 116 ? -9.898 0.055 2.231 1.00 88.75 116 LYS A N 1
ATOM 929 C CA . LYS A 1 116 ? -10.569 0.523 3.449 1.00 88.75 116 LYS A CA 1
ATOM 930 C C . LYS A 1 116 ? -11.436 -0.573 4.070 1.00 88.75 116 LYS A C 1
ATOM 932 O O . LYS A 1 116 ? -11.333 -0.806 5.269 1.00 88.75 116 LYS A O 1
ATOM 937 N N . SER A 1 117 ? -12.263 -1.244 3.270 1.00 89.88 117 SER A N 1
ATOM 938 C CA . SER A 1 117 ? -13.121 -2.333 3.752 1.00 89.88 117 SER A CA 1
ATOM 939 C C . SER A 1 117 ? -12.306 -3.479 4.347 1.00 89.88 117 SER A C 1
ATOM 941 O O . SER A 1 117 ? -12.666 -3.986 5.405 1.00 89.88 117 SER A O 1
ATOM 943 N N . LYS A 1 118 ? -11.175 -3.841 3.726 1.00 9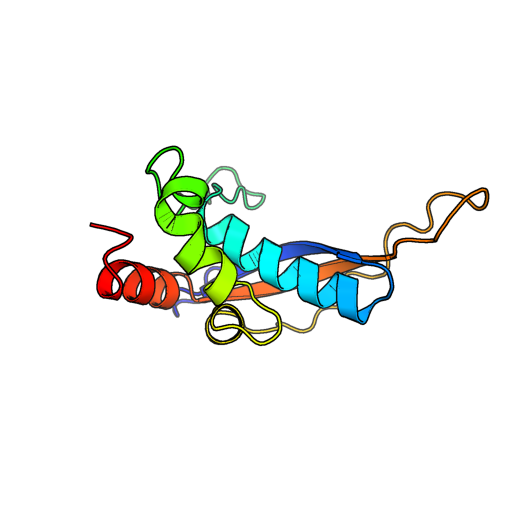1.06 118 LYS A N 1
ATOM 944 C CA . LYS A 1 118 ? -10.275 -4.878 4.244 1.00 91.06 118 LYS A CA 1
ATOM 945 C C . LYS A 1 118 ? -9.687 -4.492 5.599 1.00 91.06 118 LYS A C 1
ATOM 947 O O . LYS A 1 118 ? -9.763 -5.277 6.533 1.00 91.06 118 LYS A O 1
ATOM 952 N N . LEU A 1 119 ? -9.166 -3.271 5.724 1.00 89.75 119 LEU A N 1
ATOM 953 C CA . LEU A 1 119 ? -8.584 -2.783 6.978 1.00 89.75 119 LEU A CA 1
ATOM 954 C C . LEU A 1 119 ? -9.626 -2.665 8.107 1.00 89.75 119 LEU A C 1
ATOM 956 O O . LEU A 1 119 ? -9.281 -2.862 9.268 1.00 89.75 119 LEU A O 1
ATOM 960 N N . ILE A 1 120 ? -10.891 -2.372 7.785 1.00 90.31 120 ILE A N 1
ATOM 961 C CA . ILE A 1 120 ? -11.998 -2.417 8.757 1.00 90.31 120 ILE A CA 1
ATOM 962 C C . ILE A 1 120 ? -12.304 -3.865 9.158 1.00 90.31 120 ILE A C 1
ATOM 964 O O . ILE A 1 120 ? -12.409 -4.162 10.345 1.00 90.31 120 ILE A O 1
ATOM 968 N N . ALA A 1 121 ? -12.417 -4.774 8.184 1.00 90.62 121 ALA A N 1
ATOM 969 C CA . ALA A 1 121 ? -12.686 -6.190 8.437 1.00 90.62 121 ALA A CA 1
ATOM 970 C C . ALA A 1 121 ? -11.586 -6.852 9.286 1.00 90.62 121 ALA A C 1
ATOM 972 O O . ALA A 1 121 ? -11.883 -7.693 10.129 1.00 90.62 121 ALA A O 1
ATOM 973 N N . ASP A 1 122 ? -10.336 -6.426 9.104 1.00 88.62 122 ASP A N 1
ATOM 974 C CA . ASP A 1 122 ? -9.182 -6.902 9.872 1.00 88.62 122 ASP A CA 1
ATOM 975 C C . ASP A 1 122 ? -9.013 -6.181 11.225 1.00 88.62 122 ASP A C 1
ATOM 977 O O . ASP A 1 122 ? -8.080 -6.474 11.971 1.00 88.62 122 ASP A O 1
ATOM 981 N N . GLY A 1 123 ? -9.901 -5.239 11.563 1.00 87.06 123 GLY A N 1
ATOM 982 C CA . GLY A 1 123 ? -9.910 -4.541 12.852 1.00 87.06 123 GLY A CA 1
ATOM 983 C C . GLY A 1 123 ? -8.824 -3.474 13.024 1.00 87.06 123 GLY A C 1
ATOM 984 O O . GLY A 1 123 ? -8.579 -3.030 14.146 1.00 87.06 123 GLY A O 1
ATOM 985 N N . ILE A 1 124 ? -8.182 -3.054 11.931 1.00 87.62 124 ILE A N 1
ATOM 986 C CA . ILE A 1 124 ? -7.130 -2.025 11.918 1.00 87.62 124 ILE A CA 1
ATOM 987 C C . ILE A 1 124 ? -7.747 -0.626 11.958 1.00 87.62 124 ILE A C 1
ATOM 989 O O . ILE A 1 124 ? -7.263 0.248 12.676 1.00 87.62 124 ILE A O 1
ATOM 993 N N . ILE A 1 125 ? -8.828 -0.422 11.200 1.00 84.44 125 ILE A N 1
ATOM 994 C CA . ILE A 1 125 ? -9.631 0.806 11.213 1.00 84.44 125 ILE A CA 1
ATOM 995 C C . ILE A 1 125 ? -10.918 0.523 11.987 1.00 84.44 125 ILE A C 1
ATOM 997 O O . ILE A 1 125 ? -11.596 -0.465 11.707 1.00 84.44 125 ILE A O 1
ATOM 1001 N N . LYS A 1 126 ? -11.254 1.398 12.937 1.00 75.88 126 LYS A N 1
ATOM 1002 C CA . LYS A 1 126 ? -12.501 1.356 13.711 1.00 75.88 126 LYS A CA 1
ATOM 1003 C C . LYS A 1 126 ? -13.470 2.443 13.266 1.00 75.88 126 LYS A C 1
ATOM 1005 O O . LYS A 1 126 ? -12.987 3.523 12.855 1.00 75.88 126 LYS A O 1
#